Protein AF-A0A7C7AAM0-F1 (afdb_monomer_lite)

pLDDT: mean 91.61, std 8.13, range [56.75, 97.44]

Structure (mmCIF, N/CA/C/O backbone):
data_AF-A0A7C7AAM0-F1
#
_entry.id   AF-A0A7C7AAM0-F1
#
loop_
_atom_site.group_PDB
_atom_site.id
_atom_site.type_symbol
_atom_site.label_atom_id
_atom_site.label_alt_id
_atom_site.label_comp_id
_atom_site.label_asym_id
_atom_site.label_entity_id
_atom_site.label_seq_id
_atom_site.pdbx_PDB_ins_code
_atom_site.Cartn_x
_atom_site.Cartn_y
_atom_site.Cartn_z
_atom_site.occupancy
_atom_site.B_iso_or_equiv
_atom_site.auth_seq_id
_atom_site.auth_comp_id
_atom_site.auth_asym_id
_atom_site.auth_atom_id
_atom_site.pdbx_PDB_model_num
ATOM 1 N N . VAL A 1 1 ? -12.938 0.018 -3.937 1.00 88.00 1 VAL A N 1
ATOM 2 C CA . VAL A 1 1 ? -11.638 0.266 -3.266 1.00 88.00 1 VAL A CA 1
ATOM 3 C C . VAL A 1 1 ? -11.734 1.628 -2.608 1.00 88.00 1 VAL A C 1
ATOM 5 O O . VAL A 1 1 ? -12.176 2.537 -3.291 1.00 88.00 1 VAL A O 1
ATOM 8 N N . LYS A 1 2 ? -11.442 1.742 -1.305 1.00 94.31 2 LYS A N 1
ATOM 9 C CA . LYS A 1 2 ? -11.624 2.991 -0.537 1.00 94.31 2 LYS A CA 1
ATOM 10 C C . LYS A 1 2 ? -10.429 3.943 -0.648 1.00 94.31 2 LYS A C 1
ATOM 12 O O . LYS A 1 2 ? -10.614 5.144 -0.738 1.00 94.31 2 LYS A O 1
ATOM 17 N N . LYS A 1 3 ? -9.207 3.406 -0.622 1.00 96.75 3 LYS A N 1
ATOM 18 C CA . LYS A 1 3 ? -7.953 4.147 -0.808 1.00 96.75 3 LYS A CA 1
ATOM 19 C C . LYS A 1 3 ? -6.990 3.312 -1.649 1.00 96.75 3 LYS A C 1
ATOM 21 O O . LYS A 1 3 ? -6.967 2.087 -1.519 1.00 96.75 3 LYS A O 1
ATOM 26 N N . LEU A 1 4 ? -6.189 3.973 -2.478 1.00 97.06 4 LEU A N 1
ATOM 27 C CA . LEU A 1 4 ? -5.065 3.390 -3.206 1.00 97.06 4 LEU A CA 1
ATOM 28 C C . LEU A 1 4 ? -3.773 3.966 -2.643 1.00 97.06 4 LEU A C 1
ATOM 30 O O . LEU A 1 4 ? -3.584 5.174 -2.671 1.00 97.06 4 LEU A O 1
ATOM 34 N N . ILE A 1 5 ? -2.878 3.112 -2.153 1.00 97.31 5 ILE A N 1
ATOM 35 C CA . ILE A 1 5 ? -1.567 3.543 -1.661 1.00 97.31 5 ILE A CA 1
ATOM 36 C C . ILE A 1 5 ? -0.511 2.965 -2.590 1.00 97.31 5 ILE A C 1
ATOM 38 O O . ILE A 1 5 ? -0.361 1.749 -2.703 1.00 97.31 5 ILE A O 1
ATOM 42 N N . LEU A 1 6 ? 0.163 3.852 -3.309 1.00 96.12 6 LEU A N 1
ATOM 43 C CA . LEU A 1 6 ? 1.008 3.519 -4.443 1.00 96.12 6 LEU A CA 1
ATOM 44 C C . LEU A 1 6 ? 2.481 3.729 -4.086 1.00 96.12 6 LEU A C 1
ATOM 46 O O . LEU A 1 6 ? 2.858 4.767 -3.539 1.00 96.12 6 LEU A O 1
ATOM 50 N N . ILE A 1 7 ? 3.309 2.746 -4.435 1.00 94.31 7 ILE A N 1
ATOM 51 C CA . ILE A 1 7 ? 4.762 2.757 -4.226 1.00 94.31 7 ILE A CA 1
ATOM 52 C C . ILE A 1 7 ? 5.493 2.344 -5.503 1.00 94.31 7 ILE A C 1
ATOM 54 O O . ILE A 1 7 ? 4.903 1.744 -6.406 1.00 94.31 7 ILE A O 1
ATOM 58 N N . GLY A 1 8 ? 6.788 2.643 -5.555 1.00 91.00 8 GLY A N 1
ATOM 59 C CA . GLY A 1 8 ? 7.670 2.195 -6.628 1.00 91.00 8 GLY A CA 1
ATOM 60 C C . GLY A 1 8 ? 7.465 2.920 -7.954 1.00 91.00 8 GLY A C 1
ATOM 61 O O . GLY A 1 8 ? 6.733 3.908 -8.072 1.00 91.00 8 GLY A O 1
ATOM 62 N N . GLN A 1 9 ? 8.147 2.429 -8.985 1.00 88.69 9 GLN A N 1
ATOM 63 C CA . GLN A 1 9 ? 8.255 3.134 -10.267 1.00 88.6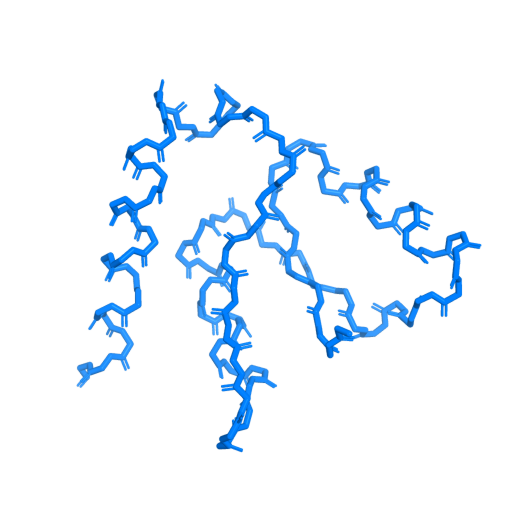9 9 GLN A CA 1
ATOM 64 C C . GLN A 1 9 ? 6.921 3.197 -11.028 1.00 88.69 9 GLN A C 1
ATOM 66 O O . GLN A 1 9 ? 6.655 4.145 -11.771 1.00 88.69 9 GLN A O 1
ATOM 71 N N . THR A 1 10 ? 6.052 2.207 -10.818 1.00 90.44 10 THR A N 1
ATOM 72 C CA . THR A 1 10 ? 4.755 2.092 -11.504 1.00 90.44 10 THR A CA 1
ATOM 73 C C . THR A 1 10 ? 3.661 2.949 -10.854 1.00 90.44 10 THR A C 1
ATOM 75 O O . THR A 1 10 ? 2.596 3.126 -11.445 1.00 90.44 10 THR A O 1
ATOM 78 N N . ALA A 1 11 ? 3.913 3.552 -9.686 1.00 92.88 11 ALA A N 1
ATOM 79 C CA . ALA A 1 11 ? 2.916 4.315 -8.934 1.00 92.88 11 ALA A CA 1
ATOM 80 C C . ALA A 1 11 ? 2.208 5.385 -9.786 1.00 92.88 11 ALA A C 1
ATOM 82 O O . ALA A 1 11 ? 0.981 5.459 -9.806 1.00 92.88 11 ALA A O 1
ATOM 83 N N . LYS A 1 12 ? 2.965 6.166 -10.570 1.00 93.62 12 LYS A N 1
ATOM 84 C CA . LYS A 1 12 ? 2.394 7.208 -11.443 1.00 93.62 12 LYS A CA 1
ATOM 85 C C . LYS A 1 12 ? 1.469 6.632 -12.519 1.00 93.62 12 LYS A C 1
ATOM 87 O O . LYS A 1 12 ? 0.373 7.144 -12.706 1.00 93.62 12 LYS A O 1
ATOM 92 N N . LYS A 1 13 ? 1.861 5.527 -13.164 1.00 94.12 13 LYS A N 1
ATOM 93 C CA . LYS A 1 13 ? 1.046 4.873 -14.206 1.00 94.12 13 LYS A CA 1
ATOM 94 C C . LYS A 1 13 ? -0.270 4.331 -13.641 1.00 94.12 13 LYS A C 1
ATOM 96 O O . LYS A 1 13 ? -1.305 4.430 -14.301 1.00 94.12 13 LYS A O 1
ATOM 101 N N . ILE A 1 14 ? -0.240 3.781 -12.424 1.00 94.44 14 ILE A N 1
ATOM 102 C CA . ILE A 1 14 ? -1.447 3.299 -11.740 1.00 94.44 14 ILE A CA 1
ATOM 103 C C . ILE A 1 14 ? -2.369 4.474 -11.405 1.00 94.44 14 ILE A C 1
ATOM 105 O O . ILE A 1 14 ? -3.550 4.403 -11.734 1.00 94.44 14 ILE A O 1
ATOM 109 N N . ARG A 1 15 ? -1.842 5.570 -10.836 1.00 95.69 15 ARG A N 1
ATOM 110 C CA . ARG A 1 15 ? -2.624 6.794 -10.583 1.00 95.69 15 ARG A CA 1
ATOM 111 C C . ARG A 1 15 ? -3.273 7.311 -11.864 1.00 95.69 15 ARG A C 1
ATOM 113 O O . ARG A 1 15 ? -4.474 7.549 -11.880 1.00 95.69 15 ARG A O 1
ATOM 120 N N . ASP A 1 16 ? -2.504 7.454 -12.940 1.00 96.25 16 ASP A N 1
ATOM 121 C CA . ASP A 1 16 ? -3.014 8.001 -14.202 1.00 96.25 16 ASP A CA 1
ATOM 122 C C . ASP A 1 16 ? -4.130 7.118 -14.785 1.00 96.25 16 ASP A C 1
ATOM 124 O O . ASP A 1 16 ? -5.128 7.621 -15.305 1.00 96.25 16 ASP A O 1
ATOM 128 N N . THR A 1 17 ? -4.007 5.796 -14.626 1.00 95.88 17 THR A N 1
ATOM 129 C CA . THR A 1 17 ? -5.057 4.842 -15.003 1.00 95.88 17 THR A CA 1
ATOM 130 C C . THR A 1 17 ? -6.287 4.978 -14.106 1.00 95.88 17 THR A C 1
ATOM 132 O O . THR A 1 17 ? -7.397 5.062 -14.618 1.00 95.88 17 THR A O 1
ATOM 135 N N . ALA A 1 18 ? -6.116 5.047 -12.784 1.00 95.88 18 ALA A N 1
ATOM 136 C CA . ALA A 1 18 ? -7.217 5.228 -11.839 1.00 95.88 18 ALA A CA 1
ATOM 137 C C . ALA A 1 18 ? -7.986 6.533 -12.121 1.00 95.88 18 ALA A C 1
ATOM 139 O O . ALA A 1 18 ? -9.214 6.521 -12.220 1.00 95.88 18 ALA A O 1
ATOM 140 N N . ARG A 1 19 ? -7.263 7.630 -12.376 1.00 95.94 19 ARG A N 1
ATOM 141 C CA . ARG A 1 19 ? -7.829 8.928 -12.762 1.00 95.94 19 ARG A CA 1
ATOM 142 C C . ARG A 1 19 ? -8.624 8.851 -14.066 1.00 95.94 19 ARG A C 1
ATOM 144 O O . ARG A 1 19 ? -9.696 9.445 -14.158 1.00 95.94 19 ARG A O 1
ATOM 151 N N . LYS A 1 20 ? -8.138 8.107 -15.068 1.00 97.38 20 LYS A N 1
ATOM 152 C CA . LYS A 1 20 ? -8.861 7.883 -16.334 1.00 97.38 20 LYS A CA 1
ATOM 153 C C . LYS A 1 20 ? -10.239 7.246 -16.112 1.00 97.38 20 LYS A C 1
ATOM 155 O O . LYS A 1 20 ? -11.156 7.529 -16.874 1.00 97.38 20 LYS A O 1
ATOM 160 N N . TYR A 1 21 ? -10.383 6.422 -15.076 1.00 96.31 21 TYR A N 1
ATOM 161 C CA . TYR A 1 21 ? -11.646 5.789 -14.686 1.00 96.31 21 TYR A CA 1
ATOM 162 C C . TYR A 1 21 ? -12.366 6.528 -13.547 1.00 96.31 21 TYR A C 1
ATOM 164 O O . TYR A 1 21 ? -13.142 5.921 -12.813 1.00 96.31 21 TYR A O 1
ATOM 172 N N . SER A 1 22 ? -12.116 7.834 -13.398 1.00 96.19 22 SER A N 1
ATOM 173 C CA . SER A 1 22 ? -12.800 8.709 -12.435 1.00 96.19 22 SER A CA 1
ATOM 174 C C . SER A 1 22 ? -12.639 8.296 -10.967 1.00 96.19 22 SER A C 1
ATOM 176 O O . SER A 1 22 ? -13.480 8.635 -10.136 1.00 96.19 22 SER A O 1
ATOM 178 N N . TYR A 1 23 ? -11.557 7.592 -10.623 1.00 96.88 23 TYR A N 1
ATOM 179 C CA . TYR A 1 23 ? -11.208 7.360 -9.224 1.00 96.88 23 TYR A CA 1
ATOM 180 C C . TYR A 1 23 ? -10.790 8.692 -8.561 1.00 96.88 23 TYR A C 1
ATOM 182 O O . TYR A 1 23 ? -10.019 9.434 -9.180 1.00 96.88 23 TYR A O 1
ATOM 190 N N . PRO A 1 24 ? -11.262 9.020 -7.342 1.00 96.50 24 PRO A N 1
ATOM 191 C CA . PRO A 1 24 ? -10.962 10.299 -6.697 1.00 96.50 24 PRO A CA 1
ATOM 192 C C . PRO A 1 24 ? -9.468 10.464 -6.401 1.00 96.50 24 PRO A C 1
ATOM 194 O O . PRO A 1 24 ? -8.848 9.577 -5.815 1.00 96.50 24 PRO A O 1
ATOM 197 N N . GLU A 1 25 ? -8.890 11.613 -6.761 1.00 95.50 25 GLU A N 1
ATOM 198 C CA . GLU A 1 25 ? -7.464 11.889 -6.516 1.00 95.50 25 GLU A CA 1
ATOM 199 C C . GLU A 1 25 ? -7.150 11.922 -5.010 1.00 95.50 25 GLU A C 1
ATOM 201 O O . GLU A 1 25 ? -6.128 11.392 -4.588 1.00 95.50 25 GLU A O 1
ATOM 206 N N . ASP A 1 26 ? -8.076 12.428 -4.187 1.00 96.12 26 ASP A N 1
ATOM 207 C CA . ASP A 1 26 ? -7.955 12.458 -2.720 1.00 96.12 26 ASP A CA 1
ATOM 208 C C . ASP A 1 26 ? -7.906 11.056 -2.085 1.00 96.12 26 ASP A C 1
ATOM 210 O O . ASP A 1 26 ? -7.497 10.880 -0.929 1.00 96.12 26 ASP A O 1
ATOM 214 N N . ASP A 1 27 ? -8.321 10.031 -2.832 1.00 97.12 27 ASP A N 1
ATOM 215 C CA . ASP A 1 27 ? -8.260 8.635 -2.416 1.00 97.12 27 ASP A CA 1
ATOM 216 C C . ASP A 1 27 ? -6.981 7.922 -2.869 1.00 97.12 27 ASP A C 1
ATOM 218 O O . ASP A 1 27 ? -6.820 6.728 -2.593 1.00 97.12 27 ASP A O 1
ATOM 222 N N . ILE A 1 28 ? -6.058 8.633 -3.522 1.00 97.44 28 ILE A N 1
ATOM 223 C CA . ILE A 1 28 ? -4.758 8.122 -3.950 1.00 97.44 28 ILE A CA 1
ATOM 224 C C . ILE A 1 28 ? -3.656 8.728 -3.080 1.00 97.44 28 ILE A C 1
ATOM 226 O O . ILE A 1 28 ? -3.442 9.934 -3.039 1.00 97.44 28 ILE A O 1
ATOM 230 N N . LEU A 1 29 ? -2.902 7.865 -2.410 1.00 97.38 29 LEU A N 1
ATOM 231 C CA . LEU A 1 29 ? -1.7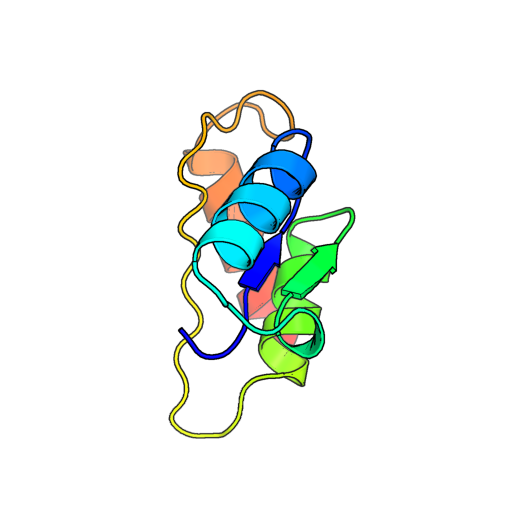55 8.225 -1.588 1.00 97.38 29 LEU A CA 1
ATOM 232 C C . LEU A 1 29 ? -0.481 7.641 -2.197 1.00 97.38 29 LEU A C 1
ATOM 234 O O . LEU A 1 29 ? -0.478 6.524 -2.712 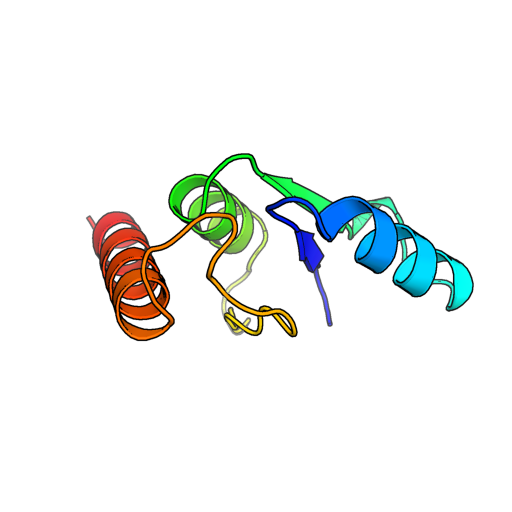1.00 97.38 29 LEU A O 1
ATOM 238 N N . PHE A 1 30 ? 0.625 8.369 -2.091 1.00 96.94 30 PHE A N 1
ATOM 239 C CA . PHE A 1 30 ? 1.953 7.872 -2.457 1.00 96.94 30 PHE A CA 1
ATOM 240 C C . PHE A 1 30 ? 2.771 7.580 -1.206 1.00 96.94 30 PHE A C 1
ATOM 242 O O . PHE A 1 30 ? 2.644 8.295 -0.211 1.00 96.94 30 PHE A O 1
ATOM 249 N N . ALA A 1 31 ? 3.627 6.566 -1.259 1.00 96.25 31 ALA A N 1
ATOM 250 C CA . ALA A 1 31 ? 4.607 6.264 -0.219 1.00 96.25 31 ALA A CA 1
ATOM 251 C C . ALA A 1 31 ? 5.965 5.899 -0.841 1.00 96.25 31 ALA A C 1
ATOM 253 O O . ALA A 1 31 ? 6.032 5.422 -1.976 1.00 96.25 31 ALA A O 1
ATOM 254 N N . GLY A 1 32 ? 7.048 6.151 -0.106 1.00 92.75 32 GLY A N 1
ATOM 255 C CA . GLY A 1 32 ? 8.412 5.828 -0.523 1.00 92.75 32 GLY A CA 1
ATOM 256 C C . GLY A 1 32 ? 8.806 4.384 -0.219 1.00 92.75 32 GLY A C 1
ATOM 257 O O . GLY A 1 32 ? 9.575 3.791 -0.974 1.00 92.75 32 GLY A O 1
ATOM 258 N N . THR A 1 33 ? 8.257 3.798 0.849 1.00 93.31 33 THR A N 1
ATOM 259 C CA . THR A 1 33 ? 8.538 2.414 1.268 1.00 93.31 33 THR A CA 1
ATOM 260 C C . THR A 1 33 ? 7.262 1.621 1.545 1.00 93.31 33 THR A C 1
ATOM 262 O O . THR A 1 33 ? 6.165 2.178 1.645 1.00 93.31 33 THR A O 1
ATOM 265 N N . LEU A 1 34 ? 7.392 0.296 1.667 1.00 94.00 34 LEU A N 1
ATOM 266 C CA . LEU A 1 34 ? 6.257 -0.571 1.982 1.00 94.00 34 LEU A CA 1
ATOM 267 C C . LEU A 1 34 ? 5.778 -0.375 3.424 1.00 94.00 34 LEU A C 1
ATOM 269 O O . LEU A 1 34 ? 4.582 -0.428 3.683 1.00 94.00 34 LEU A O 1
ATOM 273 N N . GLU A 1 35 ? 6.692 -0.098 4.348 1.00 95.31 35 GLU A N 1
ATOM 274 C CA . GLU A 1 35 ? 6.402 0.232 5.741 1.00 95.31 35 GLU A CA 1
ATOM 275 C C . GLU A 1 35 ? 5.589 1.526 5.840 1.00 95.31 35 GLU A C 1
ATOM 277 O O . GLU A 1 35 ? 4.561 1.570 6.515 1.00 95.31 35 GLU A O 1
ATOM 282 N N . GLU A 1 36 ? 6.000 2.566 5.108 1.00 96.44 36 GLU A N 1
ATOM 283 C CA . GLU A 1 36 ? 5.255 3.822 5.038 1.00 96.44 36 GLU A CA 1
ATOM 284 C C . GLU A 1 36 ? 3.873 3.613 4.400 1.00 96.44 36 GLU A C 1
ATOM 286 O O . GLU A 1 36 ? 2.878 4.157 4.881 1.00 96.44 36 GLU A O 1
ATOM 291 N N . ALA A 1 37 ? 3.786 2.785 3.353 1.00 96.69 37 ALA A N 1
ATOM 292 C CA . ALA A 1 37 ? 2.516 2.446 2.720 1.00 96.69 37 ALA A CA 1
ATOM 293 C C . ALA A 1 37 ? 1.560 1.730 3.686 1.00 96.69 37 ALA A C 1
ATOM 295 O O . ALA A 1 37 ? 0.378 2.067 3.747 1.00 96.69 37 ALA A O 1
ATOM 296 N N . VAL A 1 38 ? 2.071 0.774 4.467 1.00 96.75 38 VAL A N 1
ATOM 297 C CA . VAL A 1 38 ? 1.305 0.054 5.494 1.00 96.75 38 VAL A CA 1
ATOM 298 C C . VAL A 1 38 ? 0.831 1.006 6.591 1.00 96.75 38 VAL A C 1
ATOM 300 O O . VAL A 1 38 ? -0.339 0.957 6.967 1.00 96.75 38 VAL A O 1
ATOM 303 N N . LYS A 1 39 ? 1.691 1.920 7.051 1.00 96.50 39 LYS A N 1
ATOM 304 C CA . LYS A 1 39 ? 1.315 2.941 8.035 1.00 96.50 39 LYS A CA 1
ATOM 305 C C . LYS A 1 39 ? 0.188 3.843 7.518 1.00 96.50 39 LYS A C 1
ATOM 307 O O . LYS A 1 39 ? -0.827 3.989 8.192 1.00 96.50 39 LYS A O 1
ATOM 312 N N . LYS A 1 40 ? 0.308 4.364 6.293 1.00 97.00 40 LYS A N 1
ATOM 313 C CA . LYS A 1 40 ? -0.741 5.180 5.652 1.00 97.00 40 LYS A CA 1
ATOM 314 C C . LYS A 1 40 ? -2.049 4.411 5.460 1.00 97.00 40 LYS A C 1
ATOM 316 O O . LYS A 1 40 ? -3.126 4.988 5.615 1.00 97.00 40 LYS A O 1
ATOM 321 N N . ALA A 1 41 ? -1.967 3.116 5.136 1.00 96.62 41 ALA A N 1
ATOM 322 C CA . ALA A 1 41 ? -3.136 2.244 5.037 1.00 96.62 41 ALA A CA 1
ATOM 323 C C . ALA A 1 41 ? -3.867 2.147 6.373 1.00 96.62 41 ALA A C 1
ATOM 325 O O . ALA A 1 41 ? -5.081 2.317 6.413 1.00 96.62 41 ALA A O 1
ATOM 326 N N . TYR A 1 42 ? -3.118 1.909 7.448 1.00 95.50 42 TYR A N 1
ATOM 327 C CA . TYR A 1 42 ? -3.655 1.806 8.797 1.00 95.50 42 TYR A CA 1
ATOM 328 C C . TYR A 1 42 ? -4.304 3.113 9.262 1.00 95.50 42 TYR A C 1
ATOM 330 O O . TYR A 1 42 ? -5.445 3.095 9.705 1.00 95.50 42 TYR A O 1
ATOM 338 N N . GLU A 1 43 ? -3.632 4.251 9.070 1.00 95.31 43 GLU A N 1
ATOM 339 C CA . GLU A 1 43 ? -4.155 5.578 9.437 1.00 95.31 43 GLU A CA 1
ATOM 340 C C . GLU A 1 43 ? -5.418 5.970 8.645 1.00 95.31 43 GLU A C 1
ATOM 342 O O . GLU A 1 43 ? -6.251 6.728 9.136 1.00 95.31 43 GLU A O 1
ATOM 347 N N . SER A 1 44 ? -5.579 5.452 7.422 1.00 95.44 44 SER A N 1
ATOM 348 C CA . SER A 1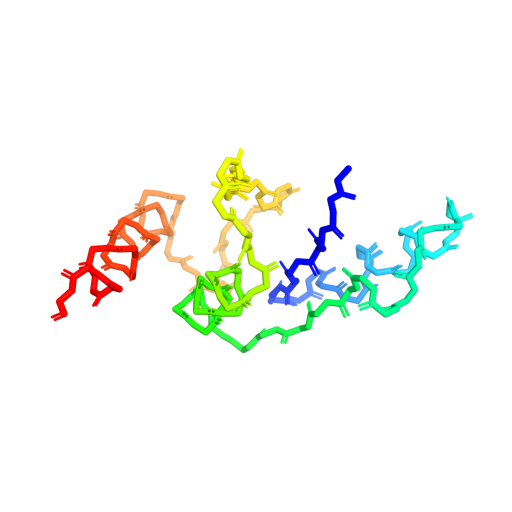 44 ? -6.748 5.727 6.568 1.00 95.44 44 SER A CA 1
ATOM 349 C C . SER A 1 44 ? -7.902 4.733 6.756 1.00 95.44 44 SER A C 1
ATOM 351 O O . SER A 1 44 ? -9.037 4.997 6.329 1.00 95.44 44 SER A O 1
ATOM 353 N N . ALA A 1 45 ? -7.613 3.565 7.327 1.00 95.69 45 ALA A N 1
ATOM 354 C CA . ALA A 1 45 ? -8.583 2.511 7.566 1.00 95.69 45 ALA A CA 1
ATOM 355 C C . ALA A 1 45 ? -9.435 2.830 8.799 1.00 95.69 45 ALA A C 1
ATOM 357 O O . ALA A 1 45 ? -9.012 3.509 9.732 1.00 95.69 45 ALA A O 1
ATOM 358 N N . LYS A 1 46 ? -10.670 2.340 8.793 1.00 94.81 46 LYS A N 1
ATOM 359 C CA . LYS A 1 46 ? -11.572 2.361 9.946 1.00 94.81 46 LYS A CA 1
ATOM 360 C C . LYS A 1 46 ? -11.859 0.929 10.380 1.00 94.81 46 LYS A C 1
ATOM 362 O O . LYS A 1 46 ? -11.595 -0.015 9.637 1.00 94.81 46 LYS A O 1
ATOM 367 N N . GLU A 1 47 ? -12.411 0.769 11.575 1.00 94.25 47 GLU A N 1
ATOM 368 C CA . GLU A 1 47 ? -12.896 -0.531 12.034 1.00 94.25 47 GLU A CA 1
ATOM 369 C C . GLU A 1 47 ? -13.838 -1.159 10.990 1.00 94.25 47 GLU A C 1
ATOM 371 O O . GLU A 1 47 ? -14.708 -0.483 10.438 1.00 94.25 47 GLU A O 1
ATOM 376 N N . GLY A 1 48 ? -13.613 -2.438 10.678 1.00 94.62 48 GLY A N 1
ATOM 377 C CA . GLY A 1 48 ? -14.331 -3.168 9.630 1.00 94.62 48 GLY A CA 1
ATOM 378 C C . GLY A 1 48 ? -13.720 -3.078 8.223 1.00 94.62 48 GLY A C 1
ATOM 379 O O . GLY A 1 48 ? -14.076 -3.889 7.369 1.00 94.62 48 GLY A O 1
ATOM 380 N N . ASP A 1 49 ? -12.776 -2.166 7.966 1.00 96.38 49 ASP A N 1
ATOM 381 C CA . ASP A 1 49 ? -12.052 -2.133 6.690 1.00 96.38 49 ASP A CA 1
ATOM 382 C C . ASP A 1 49 ? -11.020 -3.271 6.586 1.00 96.38 49 ASP A C 1
ATOM 384 O O . ASP A 1 49 ? -10.506 -3.791 7.577 1.00 96.38 49 ASP A O 1
ATOM 388 N N . SER A 1 50 ? -10.660 -3.629 5.352 1.00 95.81 50 SER A N 1
ATOM 389 C CA . SER A 1 50 ? -9.566 -4.560 5.053 1.00 95.81 50 SER A CA 1
ATOM 390 C C . SER A 1 50 ? -8.450 -3.868 4.274 1.00 95.81 50 SER A C 1
ATOM 392 O O . SER A 1 50 ? -8.710 -3.118 3.332 1.00 95.81 50 SER A O 1
ATOM 394 N N . VAL A 1 51 ? -7.199 -4.171 4.628 1.00 95.38 51 VAL A N 1
ATOM 395 C CA . VAL A 1 51 ? -6.002 -3.720 3.903 1.00 95.38 51 VAL A CA 1
ATOM 396 C C . VAL A 1 51 ? -5.425 -4.893 3.114 1.00 95.38 51 VAL A C 1
ATOM 398 O O . VAL A 1 51 ? -5.110 -5.937 3.683 1.00 95.38 51 VAL A O 1
ATOM 401 N N . LEU A 1 52 ? -5.264 -4.716 1.801 1.00 95.94 52 LEU A N 1
ATOM 402 C CA . LEU A 1 52 ? -4.756 -5.739 0.886 1.00 95.94 52 LEU A CA 1
ATOM 403 C C . LEU A 1 52 ? -3.475 -5.264 0.192 1.00 95.94 52 LEU A C 1
ATOM 405 O O . LEU A 1 52 ? -3.470 -4.236 -0.482 1.00 95.94 52 LEU A O 1
ATOM 409 N N . LEU A 1 53 ? -2.413 -6.068 0.272 1.00 94.19 53 LEU A N 1
ATOM 410 C CA . LEU A 1 53 ? -1.241 -5.913 -0.586 1.00 94.19 53 LEU A CA 1
ATOM 411 C C . LEU A 1 53 ? -1.480 -6.617 -1.930 1.00 94.19 53 LEU A C 1
ATOM 413 O O . LEU A 1 53 ? -1.377 -7.838 -2.019 1.00 94.19 53 LEU A O 1
ATOM 417 N N . SER A 1 54 ? -1.755 -5.844 -2.983 1.00 91.56 54 SER A N 1
ATOM 418 C CA . SER A 1 54 ? -1.924 -6.347 -4.355 1.00 91.56 54 SER A CA 1
ATOM 419 C C . SER A 1 54 ? -1.143 -5.479 -5.354 1.00 91.56 54 SER A C 1
ATOM 421 O O . SER A 1 54 ? -1.703 -4.561 -5.951 1.00 91.56 54 SER A O 1
ATOM 423 N N . PRO A 1 55 ? 0.165 -5.728 -5.534 1.00 79.62 55 PRO A N 1
ATOM 424 C CA . PRO A 1 55 ? 1.073 -4.799 -6.211 1.00 79.62 55 PRO A CA 1
ATOM 425 C C . PRO A 1 55 ? 0.935 -4.764 -7.740 1.00 79.62 55 PRO A C 1
ATOM 427 O O . PRO A 1 55 ? 1.502 -3.870 -8.358 1.00 79.62 55 PRO A O 1
ATOM 430 N N . ALA A 1 56 ? 0.234 -5.731 -8.355 1.00 78.25 56 ALA A N 1
ATOM 431 C CA . ALA A 1 56 ? -0.005 -5.842 -9.807 1.00 78.25 56 ALA A CA 1
ATOM 432 C C . ALA A 1 56 ? 1.253 -5.740 -10.713 1.00 78.25 56 ALA A C 1
ATOM 434 O O . ALA A 1 56 ? 1.135 -5.656 -11.931 1.00 78.25 56 ALA A O 1
ATOM 435 N N . CYS A 1 57 ? 2.453 -5.757 -10.121 1.00 76.69 57 CYS A N 1
ATOM 436 C CA . CYS A 1 57 ? 3.744 -5.513 -10.756 1.00 76.69 57 CYS A CA 1
ATOM 437 C C . CYS A 1 57 ? 4.810 -6.462 -10.187 1.00 76.69 57 CYS A C 1
ATOM 439 O O . CYS A 1 57 ? 4.752 -6.883 -9.017 1.00 76.69 57 CYS A O 1
ATOM 441 N N . ALA A 1 58 ? 5.818 -6.758 -11.012 1.00 72.56 58 ALA A N 1
ATOM 442 C CA . ALA A 1 58 ? 7.019 -7.470 -10.589 1.00 72.56 58 ALA A CA 1
ATOM 443 C C . ALA A 1 58 ? 7.703 -6.719 -9.433 1.00 72.56 58 ALA A C 1
ATOM 445 O O . ALA A 1 58 ? 7.730 -5.497 -9.414 1.00 72.56 58 ALA A O 1
ATOM 446 N N . SER A 1 59 ? 8.221 -7.452 -8.447 1.00 71.00 59 SER A N 1
ATOM 447 C CA . SER A 1 59 ? 8.806 -6.898 -7.213 1.00 71.00 59 SER A CA 1
ATOM 448 C C . SER A 1 59 ? 10.229 -6.354 -7.353 1.00 71.00 59 SER A C 1
ATOM 450 O O . SER A 1 59 ? 10.780 -5.888 -6.365 1.00 71.00 59 SER A O 1
ATOM 452 N N . TRP A 1 60 ? 10.838 -6.497 -8.528 1.00 67.31 60 TRP A N 1
ATOM 453 C CA . TRP A 1 60 ? 12.290 -6.446 -8.731 1.00 67.31 60 TRP A CA 1
ATOM 454 C C . TRP A 1 60 ? 12.865 -5.027 -8.673 1.00 67.31 60 TRP A C 1
ATOM 456 O O . TRP A 1 60 ? 14.077 -4.856 -8.611 1.00 67.31 60 TRP A O 1
ATOM 466 N N . ASP A 1 61 ? 12.004 -4.013 -8.701 1.00 72.25 61 ASP A N 1
ATOM 467 C CA . ASP A 1 61 ? 12.382 -2.608 -8.597 1.00 72.25 61 ASP A CA 1
ATOM 468 C C . ASP A 1 61 ? 12.714 -2.194 -7.155 1.00 72.25 61 ASP A C 1
ATOM 470 O O . ASP A 1 61 ? 13.584 -1.353 -6.945 1.00 72.25 61 ASP A O 1
ATOM 474 N N . MET A 1 62 ? 12.044 -2.791 -6.165 1.00 75.62 62 MET A N 1
ATOM 475 C CA . MET A 1 62 ? 12.191 -2.438 -4.745 1.00 75.62 62 MET A CA 1
ATOM 476 C C . MET A 1 62 ? 12.606 -3.611 -3.846 1.00 75.62 62 MET A C 1
ATOM 478 O O . MET A 1 62 ? 13.006 -3.391 -2.704 1.00 75.62 62 MET A O 1
ATOM 482 N N . PHE A 1 63 ? 12.504 -4.852 -4.327 1.00 82.94 63 PHE A N 1
ATOM 483 C CA . PHE A 1 63 ? 12.725 -6.067 -3.541 1.00 82.94 63 PHE A CA 1
ATOM 484 C C . PHE A 1 63 ? 13.446 -7.131 -4.371 1.00 82.94 63 PHE A C 1
ATOM 486 O O . PHE A 1 63 ? 13.305 -7.190 -5.591 1.00 82.94 63 PHE A O 1
ATOM 493 N N . ARG A 1 64 ? 14.164 -8.044 -3.713 1.00 80.19 64 ARG A N 1
ATOM 494 C CA . ARG A 1 64 ? 14.857 -9.155 -4.385 1.00 80.19 64 ARG A CA 1
ATOM 495 C C . ARG A 1 64 ? 13.874 -10.139 -5.015 1.00 80.19 64 ARG A C 1
ATOM 497 O O . ARG A 1 64 ? 14.165 -10.712 -6.057 1.00 80.19 64 ARG A O 1
ATOM 504 N N . ASN A 1 65 ? 12.724 -10.358 -4.377 1.00 86.25 65 ASN A N 1
ATOM 505 C CA . ASN A 1 65 ? 11.664 -11.252 -4.847 1.00 86.25 65 ASN A CA 1
ATOM 506 C C . ASN A 1 65 ? 10.312 -10.945 -4.175 1.00 86.25 65 ASN A C 1
ATOM 508 O O . ASN A 1 65 ? 10.193 -10.049 -3.330 1.00 86.25 65 ASN A O 1
ATOM 512 N N . PHE A 1 66 ? 9.264 -11.672 -4.575 1.00 85.19 66 PHE A N 1
ATOM 513 C CA . PHE A 1 66 ? 7.916 -11.447 -4.057 1.00 85.19 66 PHE A CA 1
ATOM 514 C C . PHE A 1 66 ? 7.768 -11.922 -2.603 1.00 85.19 66 PHE A C 1
ATOM 516 O O . PHE A 1 66 ? 6.981 -11.339 -1.853 1.00 85.19 66 PHE A O 1
ATOM 523 N N . GLU A 1 67 ? 8.535 -12.930 -2.182 1.00 90.06 67 GLU A N 1
ATOM 524 C CA . GLU A 1 67 ? 8.540 -13.454 -0.817 1.00 90.06 67 GLU A CA 1
ATOM 525 C C . GLU A 1 67 ? 9.128 -12.449 0.173 1.00 90.06 67 GLU A C 1
ATOM 527 O O . GLU A 1 67 ? 8.604 -12.283 1.273 1.00 90.06 67 GLU A O 1
ATOM 532 N N . GLU A 1 68 ? 10.203 -11.750 -0.197 1.00 91.69 68 GLU A N 1
ATOM 533 C CA . GLU A 1 68 ? 10.779 -10.663 0.594 1.00 91.69 68 GLU A CA 1
ATOM 534 C C . GLU A 1 68 ? 9.772 -9.530 0.778 1.00 91.69 68 GLU A C 1
ATOM 536 O O . GLU A 1 68 ? 9.511 -9.138 1.915 1.00 91.69 68 GLU A O 1
ATOM 541 N N . ARG A 1 69 ? 9.114 -9.093 -0.302 1.00 92.94 69 ARG A N 1
ATOM 542 C CA . ARG A 1 69 ? 8.034 -8.097 -0.236 1.00 92.94 69 ARG A CA 1
ATOM 543 C C . ARG A 1 69 ? 6.923 -8.527 0.730 1.00 92.94 69 ARG A C 1
ATOM 545 O O . ARG A 1 69 ? 6.496 -7.744 1.576 1.00 92.94 69 ARG A O 1
ATOM 552 N N . GLY A 1 70 ? 6.483 -9.785 0.651 1.00 92.88 70 GLY A N 1
ATOM 553 C CA . GLY A 1 70 ? 5.475 -10.337 1.561 1.00 92.88 70 GLY A CA 1
ATOM 554 C C . GLY A 1 70 ? 5.946 -10.428 3.019 1.00 92.88 70 GLY A C 1
ATOM 555 O O . GLY A 1 70 ? 5.167 -10.178 3.940 1.00 92.88 70 GLY A O 1
ATOM 556 N N . ARG A 1 71 ? 7.222 -10.758 3.259 1.00 95.06 71 ARG A N 1
ATOM 557 C CA . ARG A 1 71 ? 7.815 -10.760 4.607 1.00 95.06 71 ARG A CA 1
ATOM 558 C C . ARG A 1 71 ? 7.871 -9.355 5.200 1.00 95.06 71 ARG A C 1
ATOM 560 O O . ARG A 1 71 ? 7.478 -9.195 6.353 1.00 95.06 71 ARG A O 1
ATOM 567 N N . ILE A 1 72 ? 8.298 -8.361 4.421 1.00 94.25 72 ILE A N 1
ATOM 568 C CA . ILE A 1 72 ? 8.348 -6.957 4.851 1.00 94.25 72 ILE A CA 1
ATOM 569 C C . ILE A 1 72 ? 6.942 -6.451 5.177 1.00 94.25 72 ILE A C 1
ATOM 571 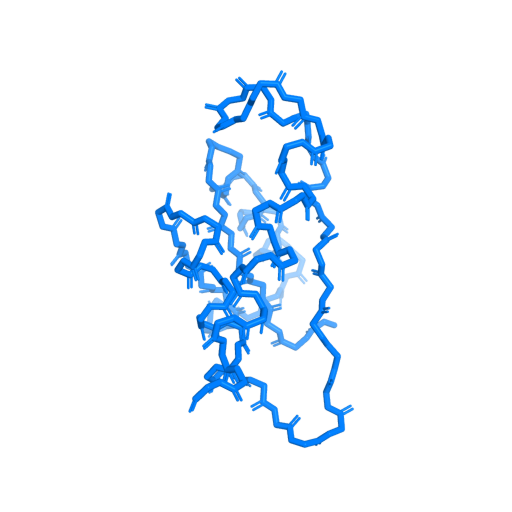O O . ILE A 1 72 ? 6.744 -5.882 6.245 1.00 94.25 72 ILE A O 1
ATOM 575 N N . PHE A 1 73 ? 5.944 -6.750 4.339 1.00 95.38 73 PHE A N 1
ATOM 576 C CA . PHE A 1 73 ? 4.549 -6.406 4.629 1.00 95.38 73 PHE A CA 1
ATOM 577 C C . PHE A 1 73 ? 4.070 -6.986 5.963 1.00 95.38 73 PHE A C 1
ATOM 579 O O . PHE A 1 73 ? 3.570 -6.253 6.812 1.00 95.38 73 PHE A O 1
ATOM 586 N N . LYS A 1 74 ? 4.267 -8.295 6.186 1.00 95.88 74 LYS A N 1
ATOM 587 C CA . LYS A 1 74 ? 3.882 -8.944 7.451 1.00 95.88 74 LYS A CA 1
ATOM 588 C C . LYS A 1 74 ? 4.590 -8.323 8.654 1.00 95.88 74 LYS A C 1
ATOM 590 O O . LYS A 1 74 ? 3.960 -8.149 9.693 1.00 95.88 74 LYS A O 1
ATOM 595 N N . LYS A 1 75 ? 5.878 -7.991 8.515 1.00 96.19 75 LYS A N 1
ATOM 596 C CA . LYS A 1 75 ? 6.656 -7.326 9.565 1.00 96.19 75 LYS A CA 1
ATOM 597 C C . LYS A 1 75 ? 6.085 -5.940 9.877 1.00 96.19 75 LYS A C 1
ATOM 599 O O . LYS A 1 75 ? 5.784 -5.680 11.035 1.00 96.19 75 LYS A O 1
ATOM 604 N N . ALA A 1 76 ? 5.863 -5.110 8.859 1.00 95.94 76 ALA A N 1
ATOM 605 C CA . ALA A 1 76 ? 5.296 -3.773 9.020 1.00 95.94 76 ALA A CA 1
ATOM 606 C C . ALA A 1 76 ? 3.914 -3.812 9.692 1.00 95.94 76 ALA A C 1
ATOM 608 O O . ALA A 1 76 ? 3.645 -3.045 10.610 1.00 95.94 76 ALA A O 1
ATOM 609 N N . VAL A 1 77 ? 3.050 -4.755 9.296 1.00 95.62 77 VAL A N 1
ATOM 610 C CA . VAL A 1 77 ? 1.734 -4.946 9.932 1.00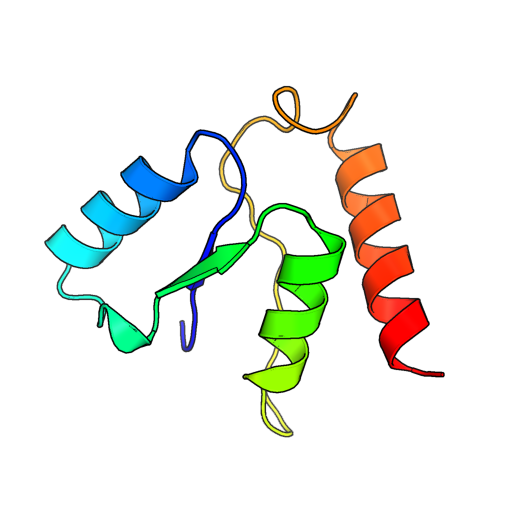 95.62 77 VAL A CA 1
ATOM 611 C C . VAL A 1 77 ? 1.870 -5.374 11.397 1.00 95.62 77 VAL A C 1
ATOM 613 O O . VAL A 1 77 ? 1.112 -4.907 12.244 1.00 95.62 77 VAL A O 1
ATOM 616 N N . ALA A 1 78 ? 2.825 -6.248 11.725 1.00 94.81 78 ALA A N 1
ATOM 617 C CA . ALA A 1 78 ? 3.059 -6.675 13.105 1.00 94.81 78 ALA A CA 1
ATOM 618 C C . ALA A 1 78 ? 3.566 -5.532 14.003 1.00 94.81 78 ALA A C 1
ATOM 620 O O . ALA A 1 78 ? 3.239 -5.503 15.188 1.00 94.81 78 ALA A O 1
ATOM 621 N N . GLU A 1 79 ? 4.329 -4.587 13.449 1.00 94.69 79 GLU A N 1
ATOM 622 C CA . GLU A 1 79 ? 4.840 -3.415 14.172 1.00 94.69 79 GLU A CA 1
ATOM 623 C C . GLU A 1 79 ? 3.740 -2.404 14.533 1.00 94.69 79 GLU A C 1
ATOM 625 O O . GLU A 1 79 ? 3.874 -1.727 15.544 1.00 94.69 79 GLU A O 1
ATOM 630 N N . LEU A 1 80 ? 2.623 -2.361 13.793 1.00 89.25 80 LEU A N 1
ATOM 631 C CA . LEU A 1 80 ? 1.464 -1.508 14.111 1.00 89.25 80 LEU A CA 1
ATOM 632 C C . LEU A 1 80 ? 0.667 -1.966 15.343 1.00 89.25 80 LEU A C 1
ATOM 634 O O . LEU A 1 80 ? -0.155 -1.213 15.855 1.00 89.25 80 LEU A O 1
ATOM 638 N N . ARG A 1 81 ? 0.848 -3.219 15.781 1.00 73.62 81 ARG A N 1
ATOM 639 C CA . ARG A 1 81 ? 0.114 -3.814 16.914 1.00 73.62 81 ARG A CA 1
ATOM 640 C C . ARG A 1 81 ? 0.821 -3.633 18.261 1.00 73.62 81 ARG A C 1
ATOM 642 O O . ARG A 1 81 ? 0.351 -4.192 19.251 1.00 73.62 81 ARG A O 1
ATOM 649 N N . ARG A 1 82 ? 1.968 -2.955 18.276 1.00 56.75 82 ARG A N 1
ATOM 650 C CA . ARG A 1 82 ? 2.732 -2.635 19.486 1.00 56.75 82 ARG A CA 1
ATOM 651 C C . ARG A 1 82 ? 2.343 -1.263 20.003 1.00 56.75 82 ARG A C 1
ATOM 653 O O . ARG A 1 82 ? 2.282 -1.143 21.242 1.00 56.75 82 ARG A O 1
#

Foldseek 3Di:
DQAAEAEFDCRVVVLVVCVVVVNDPVRYHYDHDLLRSLVVVVVPDDPPDDDDDDHVDFPVRPDVHPVRVVVVNVVSNVVVVD

Sequence (82 aa):
VKKLILIGQTAKKIRDTARKYSYPEDDILFAGTLEEAVKKAYESAKEGDSVLLSPACASWDMFRNFEERGRIFKKAVAELRR

Secondary structure (DSSP, 8-state):
---EEE-STTHHHHHHHHHHTT--GGGEEE-SSHHHHHHHHHHH--TT--------S-STTTSSSHHHHHHHHHHHHHHTT-

Radius of gyration: 12.85 Å; chains: 1; bounding box: 29×26×36 Å